Protein AF-A0A2N1M683-F1 (afdb_monomer_lite)

Organism: NCBI:txid588596

Foldseek 3Di:
DDDDQFFDDDPDQQWGWGPDPPRPDSATQWIFGDPDPDPDRPDPDRDTDHDPDDDDDDDDDDD

Secondary structure (DSSP, 8-state):
----TTB---STTSEEEEPPTT---SS--EEEE--SSSSS-SSS---EE--S-------PPP-

Structure (mmCIF, N/CA/C/O backbone):
data_AF-A0A2N1M683-F1
#
_entry.id   AF-A0A2N1M683-F1
#
loop_
_atom_site.group_PDB
_atom_site.id
_atom_site.type_symbol
_atom_site.label_atom_id
_atom_site.label_alt_id
_atom_site.label_comp_id
_atom_site.label_asym_id
_atom_site.label_entity_id
_atom_site.label_seq_id
_atom_site.pdbx_PDB_ins_code
_atom_site.Cartn_x
_atom_site.Cartn_y
_atom_site.Cartn_z
_atom_site.occupancy
_atom_site.B_iso_or_equiv
_atom_site.auth_seq_id
_atom_site.auth_comp_id
_atom_site.auth_asym_id
_atom_site.auth_atom_id
_atom_site.pdbx_PDB_model_num
ATOM 1 N N . MET A 1 1 ? 8.226 2.939 12.144 1.00 50.78 1 MET A N 1
ATOM 2 C CA . MET A 1 1 ? 8.025 3.251 10.715 1.00 50.78 1 MET A CA 1
ATOM 3 C C . MET A 1 1 ? 9.381 3.211 10.043 1.00 50.78 1 MET A C 1
ATOM 5 O O . MET A 1 1 ? 10.272 3.915 10.499 1.00 50.78 1 MET A O 1
ATOM 9 N N . TYR A 1 2 ? 9.554 2.348 9.043 1.00 54.25 2 TYR A N 1
ATOM 10 C CA . TYR A 1 2 ? 10.703 2.429 8.141 1.00 54.25 2 TYR A CA 1
ATOM 11 C C . TYR A 1 2 ? 10.424 3.563 7.153 1.00 54.25 2 TYR A C 1
ATOM 13 O O . TYR A 1 2 ? 9.357 3.576 6.545 1.00 54.25 2 TYR A O 1
ATOM 21 N N . TYR A 1 3 ? 11.339 4.522 7.049 1.00 59.72 3 TYR A N 1
ATOM 22 C CA . TYR A 1 3 ? 11.294 5.598 6.063 1.00 59.72 3 TYR A CA 1
ATOM 23 C C . TYR A 1 3 ? 12.597 5.563 5.259 1.00 59.72 3 TYR A C 1
ATOM 25 O O . TYR A 1 3 ? 13.669 5.337 5.820 1.00 59.72 3 TYR A O 1
ATOM 33 N N . GLY A 1 4 ? 12.498 5.736 3.948 1.00 71.56 4 GLY A N 1
ATOM 34 C CA . GLY A 1 4 ? 13.623 5.754 3.021 1.00 71.56 4 GLY A CA 1
ATOM 35 C C . GLY A 1 4 ? 13.120 6.043 1.612 1.00 71.56 4 GLY A C 1
ATOM 36 O O . GLY A 1 4 ? 11.962 5.767 1.314 1.00 71.56 4 GLY A O 1
ATOM 37 N N . ASP A 1 5 ? 13.979 6.578 0.751 1.00 76.44 5 ASP A N 1
ATOM 38 C CA . ASP A 1 5 ? 13.575 7.082 -0.574 1.00 76.44 5 ASP A CA 1
ATOM 39 C C . ASP A 1 5 ? 12.974 6.006 -1.496 1.00 76.44 5 ASP A C 1
ATOM 41 O O . ASP A 1 5 ? 12.281 6.322 -2.457 1.00 76.44 5 ASP A O 1
ATOM 45 N N . ASN A 1 6 ? 13.219 4.730 -1.186 1.00 84.00 6 ASN A N 1
ATOM 46 C CA . ASN A 1 6 ? 12.765 3.586 -1.973 1.00 84.00 6 ASN A CA 1
ATOM 47 C C . ASN A 1 6 ? 11.501 2.925 -1.409 1.00 84.00 6 ASN A C 1
ATOM 49 O O . ASN A 1 6 ? 11.083 1.897 -1.936 1.00 84.00 6 ASN A O 1
ATOM 53 N N . VAL A 1 7 ? 10.921 3.440 -0.320 1.00 83.81 7 VAL A N 1
ATOM 54 C CA . VAL A 1 7 ? 9.738 2.849 0.319 1.00 83.81 7 VAL A CA 1
ATOM 55 C C . VAL A 1 7 ? 8.595 3.852 0.382 1.00 83.81 7 VAL A C 1
ATOM 57 O O . VAL A 1 7 ? 8.755 4.986 0.828 1.00 83.81 7 VAL A O 1
ATOM 60 N N . GLY A 1 8 ? 7.420 3.403 -0.044 1.00 82.69 8 GLY A N 1
ATOM 61 C CA . GLY A 1 8 ? 6.178 4.138 0.104 1.00 82.69 8 GLY A CA 1
ATOM 62 C C . GLY A 1 8 ? 5.665 4.138 1.550 1.00 82.69 8 GLY A C 1
ATOM 63 O O . GLY A 1 8 ? 6.291 3.585 2.462 1.00 82.69 8 GLY A O 1
ATOM 64 N N . PRO A 1 9 ? 4.499 4.758 1.790 1.00 80.75 9 PRO A N 1
ATOM 65 C CA . PRO A 1 9 ? 3.845 4.709 3.092 1.00 80.75 9 PRO A CA 1
ATOM 66 C C . PRO A 1 9 ? 3.552 3.260 3.509 1.00 80.75 9 PRO A C 1
ATOM 68 O O . PRO A 1 9 ? 3.112 2.444 2.701 1.00 80.75 9 PRO A O 1
ATOM 71 N N . THR A 1 10 ? 3.769 2.948 4.791 1.00 76.44 10 THR A N 1
ATOM 72 C CA . THR A 1 10 ? 3.551 1.601 5.342 1.00 76.44 10 THR A CA 1
ATOM 73 C C . THR A 1 10 ? 2.506 1.615 6.454 1.00 76.44 10 THR A C 1
ATOM 75 O O . THR A 1 10 ? 2.593 2.388 7.411 1.00 76.44 10 THR A O 1
ATOM 78 N N . PHE A 1 11 ? 1.531 0.713 6.347 1.00 79.25 11 PHE A N 1
ATOM 79 C CA . PHE A 1 11 ? 0.524 0.433 7.372 1.00 79.25 11 PHE A CA 1
ATOM 80 C C . PHE A 1 11 ? 0.732 -1.005 7.861 1.00 79.25 11 PHE A C 1
ATOM 82 O O . PHE A 1 11 ? 0.039 -1.934 7.457 1.00 79.25 11 PHE A O 1
ATOM 89 N N . GLY A 1 12 ? 1.783 -1.205 8.662 1.00 82.56 12 GLY A N 1
ATOM 90 C CA . GLY A 1 12 ? 2.244 -2.545 9.033 1.00 82.56 12 GLY A CA 1
ATOM 91 C C . GLY A 1 12 ? 2.953 -3.248 7.869 1.00 82.56 12 GLY A C 1
ATOM 92 O O . GLY A 1 12 ? 3.882 -2.693 7.287 1.00 82.56 12 GLY A O 1
ATOM 93 N N . ARG A 1 13 ? 2.542 -4.483 7.570 1.00 86.75 13 ARG A N 1
ATOM 94 C CA . ARG A 1 13 ? 3.011 -5.323 6.444 1.00 86.75 13 ARG A CA 1
ATOM 95 C C . ARG A 1 13 ? 1.829 -5.846 5.624 1.00 86.75 13 ARG A C 1
ATOM 97 O O . ARG A 1 13 ? 1.959 -6.854 4.933 1.00 86.75 13 ARG A O 1
ATOM 104 N N . ASP A 1 14 ? 0.675 -5.191 5.753 1.00 91.38 14 ASP A N 1
ATOM 105 C CA . ASP A 1 14 ? -0.515 -5.504 4.966 1.00 91.38 14 ASP A CA 1
ATOM 106 C C 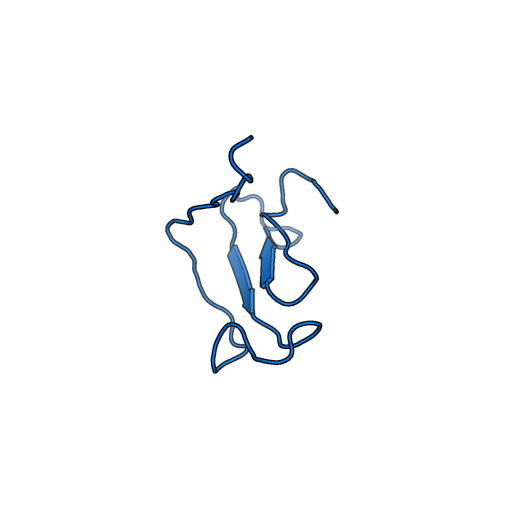. ASP A 1 14 ? -0.516 -4.769 3.622 1.00 91.38 14 ASP A C 1
ATOM 108 O O . ASP A 1 14 ? -1.149 -5.236 2.683 1.00 91.38 14 ASP A 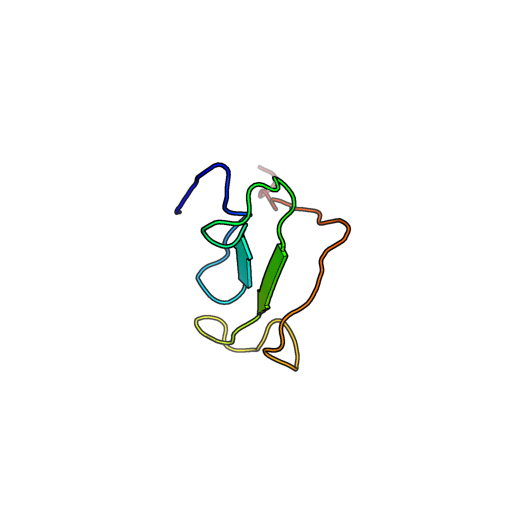O 1
ATOM 112 N N . ILE A 1 15 ? 0.225 -3.658 3.510 1.00 91.19 15 ILE A N 1
ATOM 113 C CA . ILE A 1 15 ? 0.522 -2.962 2.253 1.00 91.19 15 ILE A CA 1
ATOM 114 C C . ILE A 1 15 ? 2.041 -2.801 2.153 1.00 91.19 15 ILE A C 1
ATOM 116 O O . ILE A 1 15 ? 2.642 -2.094 2.965 1.00 91.19 15 ILE A O 1
ATOM 120 N N . ASP A 1 16 ? 2.649 -3.449 1.163 1.00 90.69 16 ASP A N 1
ATOM 121 C CA . ASP A 1 16 ? 4.052 -3.274 0.791 1.00 90.69 16 ASP A CA 1
ATOM 122 C C . ASP A 1 16 ? 4.093 -2.442 -0.512 1.00 90.69 16 ASP A C 1
ATOM 124 O O . ASP A 1 16 ? 3.587 -2.899 -1.537 1.00 90.69 16 ASP A O 1
ATOM 128 N N . ILE A 1 17 ? 4.675 -1.235 -0.479 1.00 90.81 17 ILE A N 1
ATOM 129 C CA . ILE A 1 17 ? 4.924 -0.376 -1.657 1.00 90.81 17 ILE A CA 1
ATOM 130 C C . ILE A 1 17 ? 6.392 0.044 -1.622 1.00 90.81 17 ILE A C 1
ATOM 132 O O . ILE A 1 17 ? 6.808 0.722 -0.679 1.00 90.81 17 ILE A O 1
ATOM 136 N N . TYR A 1 18 ? 7.193 -0.371 -2.601 1.00 89.75 18 TYR A N 1
ATOM 137 C CA . TYR A 1 18 ? 8.614 -0.021 -2.665 1.00 89.75 18 TYR A CA 1
ATOM 138 C C . TYR A 1 18 ? 9.204 -0.171 -4.075 1.00 89.75 18 TYR A C 1
ATOM 140 O O . TYR A 1 18 ? 8.588 -0.732 -4.982 1.00 89.75 18 TYR A O 1
ATOM 148 N N . VAL A 1 19 ? 10.417 0.353 -4.249 1.00 90.12 19 VAL A N 1
ATOM 149 C CA . VAL A 1 19 ? 11.277 0.100 -5.410 1.00 90.12 19 VAL A CA 1
ATOM 150 C C . VAL A 1 19 ? 12.121 -1.139 -5.126 1.00 90.12 19 VAL A C 1
ATOM 152 O O . VAL A 1 19 ? 12.849 -1.184 -4.129 1.00 90.12 19 VAL A O 1
ATOM 155 N N . GLU A 1 20 ? 12.021 -2.166 -5.969 1.00 88.06 20 GLU A N 1
ATOM 156 C CA . GLU A 1 20 ? 12.819 -3.384 -5.815 1.00 88.06 20 GLU A CA 1
ATOM 157 C C . GLU A 1 20 ? 14.318 -3.088 -5.836 1.00 88.06 20 GLU A C 1
ATOM 159 O O . GLU A 1 20 ? 14.812 -2.234 -6.573 1.00 88.06 20 GLU A O 1
ATOM 164 N N . MET A 1 21 ? 15.073 -3.843 -5.040 1.00 84.44 21 MET A N 1
ATOM 165 C CA . MET A 1 21 ? 16.523 -3.701 -4.993 1.00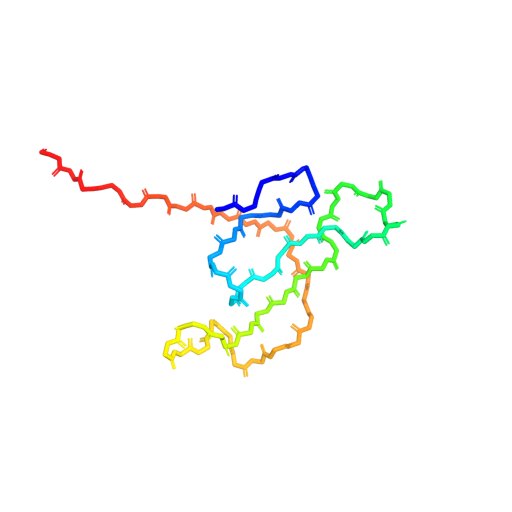 84.44 21 MET A CA 1
ATOM 166 C C . MET A 1 21 ? 17.131 -3.947 -6.381 1.00 84.44 21 MET A C 1
ATOM 168 O O . MET A 1 21 ? 16.894 -4.981 -7.000 1.00 84.44 21 MET A O 1
ATOM 172 N N . GLY A 1 22 ? 17.943 -3.002 -6.855 1.00 83.12 22 GLY A N 1
ATOM 173 C CA . GLY A 1 22 ? 18.550 -3.060 -8.188 1.00 83.12 22 GLY A CA 1
ATOM 174 C C . GLY A 1 22 ? 17.696 -2.437 -9.294 1.00 83.12 22 GLY A C 1
ATOM 175 O O . GLY A 1 22 ? 18.211 -2.219 -10.390 1.00 83.12 22 GLY A O 1
ATOM 176 N N . ASN A 1 23 ? 16.442 -2.072 -9.011 1.00 78.50 23 ASN A N 1
ATOM 177 C CA . ASN A 1 23 ? 15.689 -1.182 -9.878 1.00 78.50 23 ASN A CA 1
ATOM 178 C C . ASN A 1 23 ? 16.170 0.258 -9.628 1.00 78.50 23 ASN A C 1
ATOM 180 O O . ASN A 1 23 ? 16.034 0.796 -8.534 1.00 78.50 23 ASN A O 1
ATOM 184 N N . GLY A 1 24 ? 16.809 0.860 -10.635 1.00 75.56 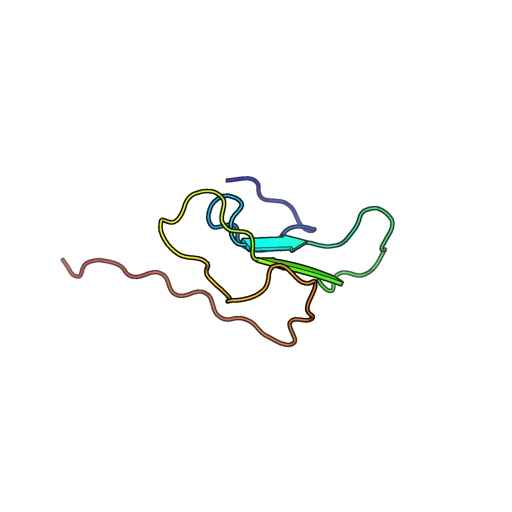24 GLY A N 1
ATOM 185 C CA . GLY A 1 24 ? 17.302 2.242 -10.576 1.00 75.56 24 GLY A CA 1
ATOM 186 C C . GLY A 1 24 ? 16.212 3.301 -10.776 1.00 75.56 24 GLY A C 1
ATOM 187 O O . GLY A 1 24 ? 16.528 4.490 -10.823 1.00 75.56 24 GLY A O 1
ATOM 188 N N . SER A 1 25 ? 14.956 2.882 -10.949 1.00 77.88 25 SER A N 1
ATOM 189 C CA . SER A 1 25 ? 13.809 3.778 -11.060 1.00 77.88 25 SER A CA 1
ATOM 190 C C . SER A 1 25 ? 13.447 4.392 -9.709 1.00 77.88 25 SER A C 1
ATOM 192 O O . SER A 1 25 ? 13.665 3.801 -8.657 1.00 77.88 25 SER A O 1
ATOM 194 N N . LYS A 1 26 ? 12.854 5.586 -9.746 1.00 72.38 26 LYS A N 1
ATOM 195 C CA . LYS A 1 26 ? 12.188 6.189 -8.581 1.00 72.38 26 LYS A CA 1
ATOM 196 C C . LYS A 1 26 ? 10.715 5.787 -8.483 1.00 72.38 26 LYS A C 1
ATOM 198 O O . LYS A 1 26 ? 10.063 6.111 -7.498 1.00 72.38 26 LYS A O 1
ATOM 203 N N . GLU A 1 27 ? 10.189 5.123 -9.508 1.00 83.00 27 GLU A N 1
ATOM 204 C CA . GLU A 1 27 ? 8.805 4.665 -9.546 1.00 83.00 27 GLU A CA 1
ATOM 205 C C . GLU A 1 27 ? 8.672 3.345 -8.791 1.00 83.00 27 GLU A C 1
ATOM 207 O O . GLU A 1 27 ? 9.420 2.394 -9.040 1.00 83.00 27 GLU A O 1
ATOM 212 N N . TYR A 1 28 ? 7.714 3.288 -7.865 1.00 87.44 28 TYR A N 1
ATOM 213 C CA . TYR A 1 28 ? 7.413 2.074 -7.117 1.00 87.44 28 TYR A CA 1
ATOM 214 C C . TYR A 1 28 ? 6.940 0.982 -8.074 1.00 87.44 28 TYR A C 1
ATOM 216 O O . TYR A 1 28 ? 5.858 1.058 -8.651 1.00 87.44 28 TYR A O 1
ATOM 224 N N . ASN A 1 29 ? 7.759 -0.052 -8.232 1.00 89.19 29 ASN A N 1
ATOM 225 C CA . ASN A 1 29 ? 7.482 -1.164 -9.133 1.00 89.19 29 ASN A CA 1
ATOM 226 C C . ASN A 1 29 ? 7.026 -2.428 -8.390 1.00 89.19 29 ASN A C 1
ATOM 228 O O . ASN A 1 29 ? 6.668 -3.414 -9.030 1.00 89.19 29 ASN A O 1
ATOM 232 N N . TYR A 1 30 ? 7.037 -2.402 -7.056 1.00 91.81 30 TYR A N 1
ATOM 233 C CA . TYR A 1 30 ? 6.525 -3.471 -6.214 1.00 91.81 30 TYR A CA 1
ATOM 234 C C . TYR A 1 30 ? 5.389 -2.948 -5.349 1.00 91.81 30 TYR A C 1
ATOM 236 O O . TYR A 1 30 ? 5.621 -2.185 -4.408 1.00 91.81 30 TYR A O 1
ATOM 244 N N . CYS A 1 31 ? 4.168 -3.397 -5.639 1.00 92.75 31 CYS A N 1
ATOM 245 C CA . CYS A 1 31 ? 3.007 -3.164 -4.788 1.00 92.75 31 CYS A CA 1
ATOM 246 C C . CYS A 1 31 ? 2.302 -4.491 -4.506 1.00 92.75 31 CYS A C 1
ATOM 248 O O . CYS A 1 31 ? 1.974 -5.240 -5.429 1.00 92.75 31 CYS A O 1
ATOM 250 N N . GLN A 1 32 ? 2.065 -4.783 -3.229 1.00 93.38 32 GLN A N 1
ATOM 251 C CA . GLN A 1 32 ? 1.381 -5.997 -2.799 1.00 93.38 32 GLN A CA 1
ATOM 252 C C . GLN A 1 32 ? 0.560 -5.740 -1.539 1.00 93.38 32 GLN A C 1
ATOM 254 O O . GLN A 1 32 ? 1.031 -5.087 -0.607 1.00 93.38 32 GLN A O 1
ATOM 259 N N . CYS A 1 33 ? -0.636 -6.325 -1.485 1.00 92.94 33 CYS A N 1
ATOM 260 C CA . CYS A 1 33 ? -1.412 -6.403 -0.256 1.00 92.94 33 CYS A CA 1
ATOM 261 C C . CYS A 1 33 ? -1.304 -7.813 0.324 1.00 92.94 33 CYS A C 1
ATOM 263 O O . CYS A 1 33 ? -1.419 -8.792 -0.408 1.00 92.94 33 CYS A O 1
ATOM 265 N N . LYS A 1 34 ? -1.090 -7.922 1.632 1.00 92.00 34 LYS A N 1
ATOM 266 C CA . LYS A 1 34 ? -1.090 -9.191 2.371 1.00 92.00 34 LYS A CA 1
ATOM 267 C C . LYS A 1 34 ? -2.024 -9.075 3.561 1.00 92.00 34 LYS A C 1
ATOM 269 O O . LYS A 1 34 ? -2.211 -7.982 4.081 1.00 92.00 34 LYS A O 1
ATOM 274 N N . GLN A 1 35 ? -2.559 -10.187 4.042 1.00 92.12 35 GLN A N 1
ATOM 275 C CA . GLN A 1 35 ? -3.261 -10.203 5.323 1.00 92.12 35 GLN A CA 1
ATOM 276 C C . GLN A 1 35 ? -2.293 -10.636 6.434 1.00 92.12 35 GLN A C 1
ATOM 278 O O . GLN A 1 35 ? -2.027 -11.826 6.620 1.00 92.12 35 GLN A O 1
ATOM 283 N N . LYS A 1 36 ? -1.711 -9.669 7.152 1.00 91.31 36 LYS A N 1
ATOM 284 C CA . LYS A 1 36 ? -0.723 -9.907 8.222 1.00 91.31 36 LYS A CA 1
ATOM 285 C C . LYS A 1 36 ? -1.159 -9.390 9.583 1.00 91.31 36 LYS A C 1
ATOM 287 O O . LYS A 1 36 ? -0.926 -10.092 10.566 1.00 91.31 36 LYS A O 1
ATOM 292 N N . TYR A 1 37 ? -1.759 -8.205 9.657 1.00 91.31 37 TYR A N 1
ATOM 293 C CA . TYR A 1 37 ? -2.140 -7.592 10.931 1.00 91.31 37 TYR A CA 1
ATOM 294 C C . TYR A 1 37 ? -3.622 -7.239 11.014 1.00 91.31 37 TYR A C 1
ATOM 296 O O . TYR A 1 37 ? -4.193 -7.323 12.102 1.00 91.31 37 TYR A O 1
ATOM 304 N N . TYR A 1 38 ? -4.262 -6.861 9.906 1.00 90.50 38 TYR A N 1
ATOM 305 C CA . TYR A 1 38 ? -5.697 -6.586 9.916 1.00 90.50 38 TYR A CA 1
ATOM 306 C C . TYR A 1 38 ? -6.527 -7.876 9.958 1.00 90.50 38 TYR A C 1
ATOM 308 O O . TYR A 1 38 ? -6.157 -8.905 9.391 1.00 90.50 38 TYR A O 1
ATOM 316 N N . GLU A 1 39 ? -7.698 -7.808 10.603 1.00 92.88 39 GLU A N 1
ATOM 317 C CA . GLU A 1 39 ? -8.657 -8.924 10.653 1.00 92.88 39 GLU A CA 1
ATOM 318 C C . GLU A 1 39 ? -9.147 -9.320 9.252 1.00 92.88 39 GLU A C 1
ATOM 320 O O . GLU A 1 39 ? -9.445 -10.485 8.998 1.00 92.88 39 GLU A O 1
ATOM 325 N N . ARG A 1 40 ? -9.211 -8.353 8.331 1.00 92.06 40 ARG A N 1
ATOM 326 C CA . ARG A 1 40 ? -9.648 -8.544 6.948 1.00 92.06 40 ARG A CA 1
ATOM 327 C C . ARG A 1 40 ? -8.569 -8.087 5.983 1.00 92.06 40 ARG A C 1
ATOM 329 O O . ARG A 1 40 ? -7.885 -7.098 6.243 1.00 92.06 40 ARG A O 1
ATOM 336 N N . GLY A 1 41 ? -8.461 -8.793 4.861 1.00 90.19 41 GLY A N 1
ATOM 337 C CA . GLY A 1 41 ? -7.599 -8.393 3.758 1.00 90.19 41 GLY A CA 1
ATOM 338 C C . GLY A 1 41 ? -7.998 -7.029 3.196 1.00 90.19 41 GLY A C 1
ATOM 339 O O . GLY A 1 41 ? -9.180 -6.706 3.080 1.00 90.19 41 GLY A O 1
ATOM 340 N N . ILE A 1 42 ? -6.992 -6.233 2.836 1.00 91.19 42 ILE A N 1
ATOM 341 C CA . ILE A 1 42 ? -7.173 -4.935 2.166 1.00 91.19 42 ILE A CA 1
ATOM 342 C C . ILE A 1 42 ? -7.673 -5.138 0.726 1.00 91.19 42 ILE A C 1
ATOM 344 O O . ILE A 1 42 ? -8.366 -4.288 0.172 1.00 91.19 42 ILE A O 1
ATOM 348 N N . ARG A 1 43 ? -7.335 -6.287 0.131 1.00 92.25 43 ARG A N 1
ATOM 349 C CA . ARG A 1 43 ? -7.802 -6.777 -1.170 1.00 92.25 43 ARG A CA 1
ATOM 350 C C . ARG A 1 43 ? -8.132 -8.265 -1.058 1.00 92.25 43 ARG A C 1
ATOM 352 O O . ARG A 1 43 ? -7.595 -8.945 -0.188 1.00 92.25 43 ARG A O 1
ATOM 359 N N . ASP A 1 44 ? -8.944 -8.769 -1.985 1.00 92.12 44 ASP A N 1
ATOM 360 C CA . ASP A 1 44 ? -9.309 -10.195 -2.050 1.00 92.12 44 ASP A CA 1
ATOM 361 C C . ASP A 1 44 ? -8.148 -11.104 -2.480 1.00 92.12 44 ASP A C 1
ATOM 363 O O . ASP A 1 44 ? -8.164 -12.310 -2.236 1.00 92.12 44 ASP A O 1
ATOM 367 N N . LYS A 1 45 ? -7.152 -10.534 -3.166 1.00 91.94 45 LYS A N 1
ATOM 368 C CA . LYS A 1 45 ? -5.989 -11.244 -3.699 1.00 91.94 45 LYS A CA 1
ATOM 369 C C . LYS A 1 45 ? -4.701 -10.618 -3.174 1.00 91.94 45 LYS A C 1
ATOM 371 O O . LYS A 1 45 ? -4.618 -9.401 -3.021 1.00 91.94 45 LYS A O 1
ATOM 376 N N . GLU A 1 46 ? -3.704 -11.470 -2.943 1.00 92.94 46 GLU A N 1
ATOM 377 C CA . GLU A 1 46 ? -2.347 -11.072 -2.541 1.00 92.94 46 GLU A CA 1
ATOM 378 C C . GLU A 1 46 ? -1.381 -10.969 -3.738 1.00 92.94 46 GLU A C 1
ATOM 380 O O . GLU A 1 46 ? -0.168 -11.130 -3.592 1.00 92.94 46 GLU A O 1
ATOM 385 N N . ASP A 1 47 ? -1.902 -10.765 -4.947 1.00 94.88 47 ASP A N 1
ATOM 386 C CA . ASP A 1 47 ? -1.107 -10.620 -6.163 1.00 94.88 47 ASP A CA 1
ATOM 387 C C . ASP A 1 47 ? -0.365 -9.277 -6.219 1.00 94.88 47 ASP A C 1
ATOM 389 O O . ASP A 1 47 ? -0.712 -8.306 -5.541 1.00 94.88 47 ASP A O 1
ATOM 393 N N . LEU A 1 48 ? 0.697 -9.244 -7.029 1.00 93.81 48 LEU A N 1
ATOM 394 C CA . LEU A 1 48 ? 1.381 -7.998 -7.356 1.00 93.81 48 LEU A CA 1
ATOM 395 C C . LEU A 1 48 ? 0.483 -7.134 -8.235 1.00 93.81 48 LEU A C 1
ATOM 397 O O . LEU A 1 48 ? -0.222 -7.634 -9.113 1.00 93.81 48 LEU A O 1
ATOM 401 N N . PHE A 1 49 ? 0.554 -5.828 -8.029 1.00 92.00 49 PHE A N 1
ATOM 402 C CA . PHE A 1 49 ? -0.146 -4.852 -8.848 1.00 92.00 49 PHE A CA 1
ATOM 403 C C . PHE A 1 49 ? 0.719 -3.618 -9.091 1.00 92.00 49 PHE A C 1
ATOM 405 O O . PHE A 1 49 ? 1.739 -3.417 -8.435 1.00 92.00 49 PHE A O 1
ATOM 412 N N . LEU A 1 50 ? 0.300 -2.801 -10.053 1.00 88.75 50 LEU A N 1
ATOM 413 C CA . LEU A 1 50 ? 0.874 -1.485 -10.305 1.00 88.75 50 LEU A CA 1
ATOM 414 C C . LEU A 1 50 ? -0.044 -0.419 -9.707 1.00 88.75 50 LEU A C 1
ATOM 416 O O . LEU A 1 50 ? -1.266 -0.590 -9.679 1.00 88.75 50 LEU A O 1
ATOM 420 N N . ILE A 1 51 ? 0.554 0.661 -9.221 1.00 87.12 51 ILE A N 1
ATOM 421 C CA . ILE A 1 51 ? -0.143 1.854 -8.745 1.00 87.12 51 ILE A CA 1
ATOM 422 C C . ILE A 1 51 ? 0.307 2.997 -9.645 1.00 87.12 51 ILE A C 1
ATOM 424 O O . ILE A 1 51 ? 1.503 3.254 -9.732 1.00 87.12 51 ILE A O 1
ATOM 428 N N . GLU A 1 52 ? -0.640 3.654 -10.309 1.00 86.44 52 GLU A N 1
ATOM 429 C CA . GLU A 1 52 ? -0.355 4.875 -11.071 1.00 86.44 52 GLU A CA 1
ATOM 430 C C . GLU A 1 52 ? -0.230 6.061 -10.109 1.00 86.44 52 GLU A C 1
ATOM 432 O O . GLU A 1 52 ? 0.823 6.684 -10.034 1.00 86.44 52 GLU A O 1
ATOM 437 N N . ASP A 1 53 ? -1.256 6.277 -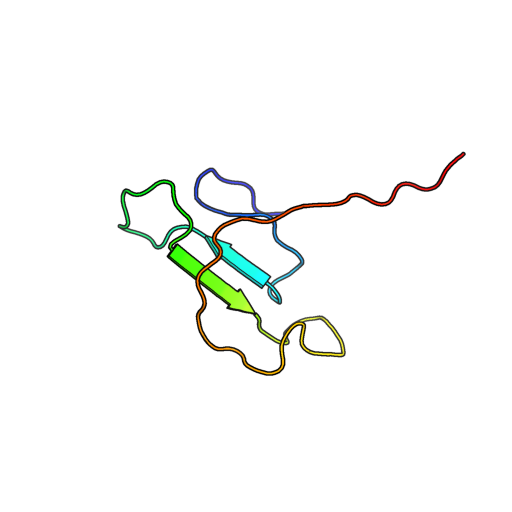9.281 1.00 88.50 53 ASP A N 1
ATOM 438 C CA . ASP A 1 53 ? -1.302 7.331 -8.269 1.00 88.50 53 ASP A CA 1
ATOM 439 C C . ASP A 1 53 ? -1.878 6.803 -6.945 1.00 88.50 53 ASP A C 1
ATOM 441 O O . ASP A 1 53 ? -2.694 5.875 -6.922 1.00 88.50 53 ASP A O 1
ATOM 445 N N . TYR A 1 54 ? -1.476 7.407 -5.822 1.00 86.12 54 TYR A N 1
ATOM 446 C CA . TYR A 1 54 ? -2.051 7.130 -4.504 1.00 86.12 54 TYR A CA 1
ATOM 447 C C . TYR A 1 54 ? -2.200 8.403 -3.668 1.00 86.12 54 TYR A C 1
ATOM 449 O O . TYR A 1 54 ? -1.378 9.316 -3.728 1.00 86.12 54 TYR A O 1
ATOM 457 N N . GLU A 1 55 ? -3.224 8.428 -2.817 1.00 89.75 55 GLU A N 1
ATOM 458 C CA . GLU A 1 55 ? -3.492 9.527 -1.890 1.00 89.75 55 GLU A CA 1
ATOM 459 C C . GLU A 1 55 ? -3.414 9.026 -0.442 1.00 89.75 55 GLU A C 1
ATOM 461 O O . GLU A 1 55 ? -3.913 7.949 -0.109 1.00 89.75 55 GLU A O 1
ATOM 466 N N . VAL A 1 56 ? -2.784 9.810 0.438 1.00 86.38 56 VAL A N 1
ATOM 467 C CA . VAL A 1 56 ? -2.676 9.497 1.871 1.00 86.38 56 VAL A CA 1
ATOM 468 C C . VAL A 1 56 ? -3.431 10.547 2.670 1.00 86.38 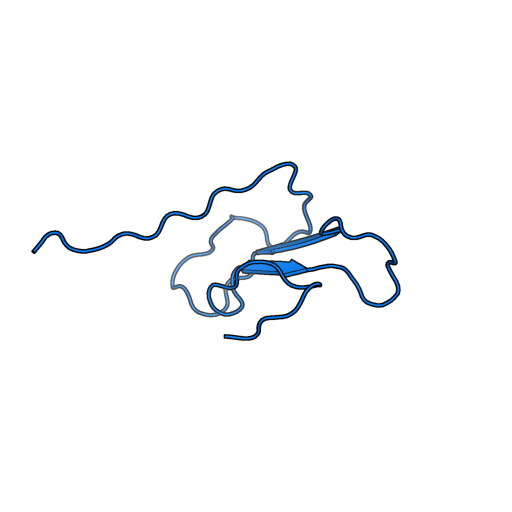56 VAL A C 1
ATOM 470 O O . VAL A 1 56 ? -3.064 11.721 2.680 1.00 86.38 56 VAL A O 1
ATOM 473 N N . PHE A 1 57 ? -4.458 10.108 3.394 1.00 88.12 57 PHE A N 1
ATOM 474 C CA . PHE A 1 57 ? -5.267 10.973 4.246 1.00 88.12 57 PHE A CA 1
ATOM 475 C C . PHE A 1 57 ? -4.966 10.711 5.719 1.00 88.12 57 PHE A C 1
ATOM 477 O O . PHE A 1 57 ? -5.114 9.591 6.210 1.00 88.12 57 PHE A O 1
ATOM 484 N N . GLN A 1 58 ? -4.591 11.760 6.450 1.00 86.44 58 GLN A N 1
ATOM 485 C CA . GLN A 1 58 ? -4.476 11.708 7.903 1.00 86.44 58 GLN A CA 1
ATOM 486 C C . GLN A 1 58 ? -5.755 12.257 8.539 1.00 86.44 58 GLN A C 1
ATOM 488 O O . GLN A 1 58 ? -6.051 13.447 8.439 1.00 86.44 58 GLN A O 1
ATOM 493 N N . ILE A 1 59 ? -6.506 11.397 9.229 1.00 90.06 59 ILE A N 1
ATOM 494 C CA . ILE A 1 59 ? -7.677 11.827 9.999 1.00 90.06 59 ILE A CA 1
ATOM 495 C C . ILE A 1 59 ? -7.197 12.344 11.356 1.00 90.06 59 ILE A C 1
ATOM 497 O O . ILE A 1 59 ? -6.717 11.580 12.193 1.00 90.06 59 ILE A O 1
ATOM 501 N N . ILE A 1 60 ? -7.346 13.647 11.582 1.00 92.62 60 ILE A N 1
ATOM 502 C CA . ILE A 1 60 ? -7.089 14.290 12.873 1.00 92.62 60 ILE A CA 1
ATOM 503 C C . ILE A 1 60 ? -8.415 14.549 13.587 1.00 92.62 60 ILE A C 1
ATOM 505 O O . ILE A 1 60 ? -9.399 14.958 12.968 1.00 92.62 60 ILE A O 1
ATOM 509 N N . LYS A 1 61 ? -8.463 14.317 14.904 1.00 90.38 61 LYS A N 1
ATOM 510 C CA . LYS A 1 61 ? -9.611 14.775 15.691 1.00 90.38 61 LYS A CA 1
ATOM 511 C C . LYS A 1 61 ? -9.615 16.297 15.701 1.00 90.38 61 LYS A C 1
ATOM 513 O O . LYS A 1 61 ? -8.584 16.927 15.923 1.00 90.38 61 LYS A O 1
ATOM 518 N N . LYS A 1 62 ? -10.790 16.870 15.463 1.00 79.38 62 LYS A N 1
ATOM 519 C CA . LYS A 1 62 ? -11.011 18.299 15.640 1.00 79.38 62 LYS A CA 1
ATOM 520 C C . LYS A 1 62 ? -11.089 18.569 17.145 1.00 79.38 62 LYS A C 1
ATOM 522 O O . LYS A 1 62 ? -11.891 17.921 17.819 1.00 79.38 62 LYS A O 1
ATOM 527 N N . ASN A 1 63 ? -10.212 19.439 17.640 1.00 71.00 63 ASN A N 1
ATOM 528 C CA . ASN A 1 63 ? -10.272 19.947 19.013 1.00 71.00 63 ASN A CA 1
ATOM 529 C C . ASN A 1 63 ? -11.458 20.897 19.184 1.00 71.00 63 ASN A C 1
ATOM 531 O O . ASN A 1 63 ? -11.786 21.596 18.195 1.00 71.00 63 ASN A O 1
#

Radius of gyration: 13.29 Å; chains: 1; bounding box: 30×31×30 Å

Sequence (63 aa):
MYYGDNVGPTFGRDIDIYVEMGNGSKEYNYCQCKQKYYERGIRDKEDLFLIEDYEVFQIIKKN

pLDDT: mean 85.52, std 9.07, range [50.78, 94.88]